Protein AF-A0A1J6JTP1-F1 (afdb_monomer_lite)

Se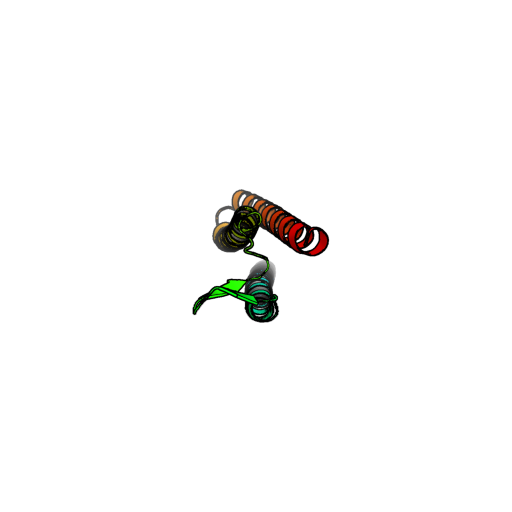condary structure (DSSP, 8-state):
-THHHHHHHHHHHHHHHHHHHHHHHHHHHHHHHHHHHHHGGGS-EEEETTEEEETT-STTTHHHHHHHHHHHHHHHHHHHHHHHHHTT-HHHHHHHHHHHHHHHHHHHHHHHHHHH--

Radius of gyration: 20.5 Å; chains: 1; bounding box: 58×24×56 Å

pLDDT: mean 71.92, std 8.78, range [51.97, 86.19]

Structure (mmCIF, N/CA/C/O backbone):
data_AF-A0A1J6JTP1-F1
#
_entry.id   AF-A0A1J6JTP1-F1
#
loop_
_atom_site.group_PDB
_atom_site.id
_atom_site.type_symbol
_atom_site.label_atom_id
_atom_site.label_alt_id
_atom_site.label_comp_id
_atom_site.label_asym_id
_atom_site.label_entity_id
_atom_site.label_seq_id
_atom_site.pdbx_PDB_ins_code
_atom_site.Cartn_x
_atom_site.Cartn_y
_atom_site.Cartn_z
_atom_site.occupancy
_atom_site.B_iso_or_equiv
_atom_site.auth_seq_id
_atom_site.auth_comp_id
_atom_site.auth_asym_id
_atom_site.auth_atom_id
_atom_site.pdbx_PDB_model_num
ATOM 1 N N . MET A 1 1 ? 33.590 -3.750 -34.822 1.00 54.75 1 MET A N 1
ATOM 2 C CA . MET A 1 1 ? 32.369 -4.586 -34.686 1.00 54.75 1 MET A CA 1
ATOM 3 C C . MET A 1 1 ? 31.907 -4.734 -33.225 1.00 54.75 1 MET A C 1
ATOM 5 O O . MET A 1 1 ? 30.748 -5.059 -33.009 1.00 54.75 1 MET A O 1
ATOM 9 N N . GLU A 1 2 ? 32.747 -4.407 -32.234 1.00 57.31 2 GLU A N 1
ATOM 10 C CA . GLU A 1 2 ? 32.483 -4.579 -30.789 1.00 57.31 2 GLU A CA 1
ATOM 11 C C . GLU A 1 2 ? 31.499 -3.571 -30.159 1.00 57.31 2 GLU A C 1
ATOM 13 O O . GLU A 1 2 ? 30.857 -3.862 -29.152 1.00 57.31 2 GLU A O 1
ATOM 18 N N . GLY A 1 3 ? 31.307 -2.394 -30.765 1.00 57.06 3 GLY A N 1
ATOM 19 C CA . GLY A 1 3 ? 30.398 -1.375 -30.217 1.00 57.06 3 GLY A CA 1
ATOM 20 C C . GLY A 1 3 ? 28.916 -1.782 -30.213 1.00 57.06 3 GLY A C 1
ATOM 21 O O . GLY A 1 3 ? 28.154 -1.344 -29.354 1.00 57.06 3 GLY A O 1
ATOM 22 N N . LYS A 1 4 ? 28.493 -2.659 -31.138 1.00 59.12 4 LYS A N 1
ATOM 23 C CA . LYS A 1 4 ? 27.094 -3.124 -31.221 1.00 59.12 4 LYS A CA 1
ATOM 24 C C . LYS A 1 4 ? 26.764 -4.179 -30.160 1.00 59.12 4 LYS A C 1
ATOM 26 O O . LYS A 1 4 ? 25.632 -4.228 -29.683 1.00 59.12 4 LYS A O 1
ATOM 31 N N . THR A 1 5 ? 27.738 -4.994 -29.765 1.00 67.12 5 THR A N 1
ATOM 32 C CA . THR A 1 5 ? 27.586 -6.022 -28.725 1.00 67.12 5 THR A CA 1
ATOM 33 C C . THR A 1 5 ? 27.492 -5.408 -27.330 1.00 67.12 5 THR A C 1
ATOM 35 O O . THR A 1 5 ? 26.625 -5.813 -26.558 1.00 67.12 5 THR A O 1
ATOM 38 N N . LEU A 1 6 ? 28.278 -4.365 -27.038 1.00 65.12 6 LEU A N 1
ATOM 39 C CA . LEU A 1 6 ? 28.209 -3.647 -25.758 1.00 65.12 6 LEU A CA 1
ATOM 40 C C . LEU A 1 6 ? 26.891 -2.883 -25.557 1.00 65.12 6 LEU A C 1
ATOM 42 O O . LEU A 1 6 ? 26.326 -2.900 -24.464 1.00 65.12 6 LEU A O 1
ATOM 46 N N . LEU A 1 7 ? 26.358 -2.252 -26.609 1.00 66.38 7 LEU A N 1
ATOM 47 C CA . LEU A 1 7 ? 25.050 -1.584 -26.557 1.00 66.38 7 LEU A CA 1
ATOM 48 C C 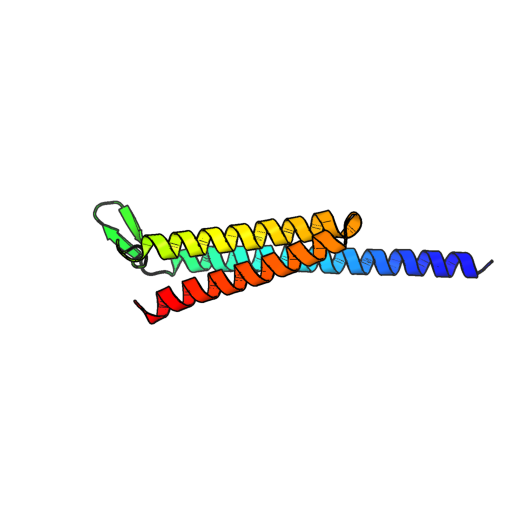. LEU A 1 7 ? 23.902 -2.576 -26.322 1.00 66.38 7 LEU A C 1
ATOM 50 O O . LEU A 1 7 ? 22.987 -2.291 -25.550 1.00 66.38 7 LEU A O 1
ATOM 54 N N . LYS A 1 8 ? 23.980 -3.764 -26.934 1.00 73.88 8 LYS A N 1
ATOM 55 C CA . LYS A 1 8 ? 23.001 -4.839 -26.734 1.00 73.88 8 LYS A CA 1
ATOM 56 C C . LYS A 1 8 ? 23.051 -5.399 -25.307 1.00 73.88 8 LYS A C 1
ATOM 58 O O . LYS A 1 8 ? 22.000 -5.589 -24.702 1.00 73.88 8 LYS A O 1
ATOM 63 N N . GLN A 1 9 ? 24.249 -5.591 -24.749 1.00 71.75 9 GLN A N 1
ATOM 64 C CA . GLN A 1 9 ? 24.425 -6.021 -23.356 1.00 71.75 9 GLN A CA 1
ATOM 65 C C . GLN A 1 9 ? 23.905 -4.987 -22.352 1.00 71.75 9 GLN A C 1
ATOM 67 O O . GLN A 1 9 ? 23.207 -5.352 -21.410 1.00 71.75 9 GLN A O 1
ATOM 72 N N . ARG A 1 10 ? 24.176 -3.692 -22.569 1.00 69.88 10 ARG A N 1
ATOM 73 C CA . ARG A 1 10 ? 23.642 -2.619 -21.714 1.00 69.88 10 ARG A CA 1
ATOM 74 C C . ARG A 1 10 ? 22.118 -2.552 -21.735 1.00 69.88 10 ARG A C 1
ATOM 76 O O . ARG A 1 10 ? 21.518 -2.376 -20.681 1.00 69.88 10 ARG A O 1
ATOM 83 N N . GLY A 1 11 ? 21.502 -2.716 -22.907 1.00 69.25 11 GLY A N 1
ATOM 84 C CA . GLY A 1 11 ? 20.045 -2.750 -23.035 1.00 69.25 11 GLY A CA 1
ATOM 85 C C . GLY A 1 11 ? 19.413 -3.917 -22.274 1.00 69.25 11 GLY A C 1
ATOM 86 O O . GLY A 1 11 ? 18.410 -3.729 -21.595 1.00 69.25 11 GLY A O 1
ATOM 87 N N . GLN A 1 12 ? 20.029 -5.103 -22.323 1.00 70.81 12 GLN A N 1
ATOM 88 C CA . GLN A 1 12 ? 19.549 -6.270 -21.575 1.00 70.81 12 GLN A CA 1
ATOM 89 C C . GLN A 1 12 ? 19.742 -6.131 -20.062 1.00 70.81 12 GLN A C 1
ATOM 91 O O . GLN A 1 12 ? 18.847 -6.503 -19.309 1.00 70.81 12 GLN A O 1
ATOM 96 N N . LEU A 1 13 ? 20.860 -5.551 -19.618 1.00 74.12 13 LEU A N 1
ATOM 97 C CA . LEU A 1 13 ? 21.112 -5.301 -18.199 1.00 74.12 13 LEU A CA 1
ATOM 98 C C . LEU A 1 13 ? 20.094 -4.315 -17.609 1.00 74.12 13 LEU A C 1
ATOM 100 O O . LEU A 1 13 ? 19.526 -4.587 -16.560 1.00 74.12 13 LEU A O 1
ATOM 104 N N . MET A 1 14 ? 19.815 -3.210 -18.312 1.00 67.38 14 MET A N 1
ATOM 105 C CA . MET A 1 14 ? 18.816 -2.225 -17.877 1.00 67.38 14 MET A CA 1
ATOM 106 C C . MET A 1 14 ? 17.410 -2.832 -17.774 1.00 67.38 14 MET A C 1
ATOM 108 O O . MET A 1 14 ? 16.660 -2.523 -16.849 1.00 67.38 14 MET A O 1
ATOM 112 N N . LEU A 1 15 ? 17.066 -3.714 -18.714 1.00 66.88 15 LEU A N 1
ATOM 113 C CA . LEU A 1 15 ? 15.768 -4.382 -18.765 1.00 66.88 15 LEU A CA 1
ATOM 114 C C . LEU A 1 15 ? 15.621 -5.407 -17.627 1.00 66.88 15 LEU A C 1
ATOM 116 O O . LEU A 1 15 ? 14.570 -5.481 -16.996 1.00 66.88 15 LEU A O 1
ATOM 120 N N . LEU A 1 16 ? 16.687 -6.147 -17.306 1.00 67.38 16 LEU A N 1
ATOM 121 C CA . LEU A 1 16 ? 16.709 -7.050 -16.152 1.00 67.38 16 LEU A CA 1
ATOM 122 C C . LEU A 1 16 ? 16.532 -6.287 -14.837 1.00 67.38 16 LEU A C 1
ATOM 124 O O . LEU A 1 16 ? 15.687 -6.668 -14.033 1.00 67.38 16 LEU A O 1
ATOM 128 N N . THR A 1 17 ? 17.240 -5.168 -14.658 1.00 70.94 17 THR A N 1
ATOM 129 C CA . THR A 1 17 ? 17.106 -4.353 -13.442 1.00 70.94 17 THR A CA 1
ATOM 130 C C . THR A 1 17 ? 15.713 -3.745 -13.288 1.00 70.94 17 THR A C 1
ATOM 132 O O . THR A 1 17 ? 15.203 -3.682 -12.175 1.00 70.94 17 THR A O 1
ATOM 135 N N . SER A 1 18 ? 15.053 -3.343 -14.383 1.00 64.88 18 SER A N 1
ATOM 136 C CA . SER A 1 18 ? 13.683 -2.821 -14.298 1.00 64.88 18 SER A CA 1
ATOM 137 C C . SER A 1 18 ? 12.669 -3.912 -13.957 1.00 64.88 18 SER A C 1
ATOM 139 O O . SER A 1 18 ? 11.766 -3.676 -13.163 1.00 64.88 18 SER A O 1
ATOM 141 N N . ILE A 1 19 ? 12.834 -5.120 -14.515 1.00 67.56 19 ILE A N 1
ATOM 142 C CA . ILE A 1 19 ? 11.979 -6.266 -14.173 1.00 67.56 19 ILE A CA 1
ATOM 143 C C . ILE A 1 19 ? 12.146 -6.623 -12.694 1.00 67.56 19 ILE A C 1
ATOM 145 O O . ILE A 1 19 ? 11.159 -6.897 -12.016 1.00 67.56 19 ILE A O 1
ATOM 149 N N . GLU A 1 20 ? 13.378 -6.608 -12.189 1.00 73.69 20 GLU A N 1
ATOM 150 C CA . GLU A 1 20 ? 13.674 -6.921 -10.794 1.00 73.69 20 GLU A CA 1
ATOM 151 C C . GLU A 1 20 ? 13.064 -5.887 -9.832 1.00 73.69 20 GLU A C 1
ATOM 153 O O . GLU A 1 20 ? 12.444 -6.267 -8.838 1.00 73.69 20 GLU A O 1
ATOM 158 N N . GLU A 1 21 ? 13.127 -4.590 -10.157 1.00 69.12 21 GLU A N 1
ATOM 159 C CA . GLU A 1 21 ? 12.457 -3.539 -9.376 1.00 69.12 21 GLU A CA 1
ATOM 160 C C . GLU A 1 21 ? 10.924 -3.653 -9.393 1.00 69.12 21 GLU A C 1
ATOM 162 O O . GLU A 1 21 ? 10.273 -3.449 -8.359 1.00 69.12 21 GLU A O 1
ATOM 167 N N . ASP A 1 22 ? 10.331 -3.993 -10.539 1.00 65.75 22 ASP A N 1
ATOM 168 C CA . ASP A 1 22 ? 8.881 -4.152 -10.680 1.00 65.75 22 ASP A CA 1
ATOM 169 C C . ASP A 1 22 ? 8.380 -5.391 -9.915 1.00 65.75 22 ASP A C 1
ATOM 171 O O . ASP A 1 22 ? 7.386 -5.317 -9.185 1.00 65.75 22 ASP A O 1
ATOM 175 N N . GLN A 1 23 ? 9.113 -6.508 -9.999 1.00 69.44 23 GLN A N 1
ATOM 176 C CA . GLN A 1 23 ? 8.858 -7.730 -9.227 1.00 69.44 23 GLN A CA 1
ATOM 177 C C . GLN A 1 23 ? 8.999 -7.480 -7.724 1.00 69.44 23 GLN A C 1
ATOM 179 O O . GLN A 1 23 ? 8.137 -7.880 -6.942 1.00 69.44 23 GLN A O 1
ATOM 184 N N . LEU A 1 24 ? 10.039 -6.752 -7.312 1.00 74.12 24 LEU A N 1
ATOM 185 C CA . LEU A 1 24 ? 10.251 -6.372 -5.919 1.00 74.12 24 LEU A CA 1
ATOM 186 C C . LEU A 1 24 ? 9.119 -5.475 -5.400 1.00 74.12 24 LEU A C 1
ATOM 188 O O . LEU A 1 24 ? 8.685 -5.614 -4.256 1.00 74.12 24 LEU A O 1
ATOM 192 N N . THR A 1 25 ? 8.615 -4.564 -6.230 1.00 70.38 25 THR A N 1
ATOM 193 C CA . THR A 1 25 ? 7.497 -3.681 -5.876 1.00 70.38 25 THR A CA 1
ATOM 194 C C . THR A 1 25 ? 6.196 -4.467 -5.724 1.00 70.38 25 THR A C 1
ATOM 196 O O . THR A 1 25 ? 5.495 -4.299 -4.726 1.00 70.38 25 THR A O 1
ATOM 199 N N . ALA A 1 26 ? 5.898 -5.377 -6.655 1.00 65.19 26 ALA A N 1
ATOM 200 C CA . ALA A 1 26 ? 4.747 -6.271 -6.556 1.00 65.19 26 ALA A CA 1
ATOM 201 C C . ALA A 1 26 ? 4.840 -7.178 -5.316 1.00 65.19 26 ALA A C 1
ATOM 203 O O . ALA A 1 26 ? 3.875 -7.294 -4.562 1.00 65.19 26 ALA A O 1
ATOM 204 N N . ALA A 1 27 ? 6.017 -7.742 -5.039 1.00 70.56 27 ALA A N 1
ATOM 205 C CA . ALA A 1 27 ? 6.260 -8.554 -3.852 1.00 70.56 27 ALA A CA 1
ATOM 206 C C . ALA A 1 27 ? 6.061 -7.756 -2.554 1.00 70.56 27 ALA A C 1
ATOM 208 O O . ALA A 1 27 ? 5.430 -8.249 -1.619 1.00 70.56 27 ALA A O 1
ATOM 209 N N . LYS A 1 28 ? 6.522 -6.498 -2.498 1.00 70.75 28 LYS A N 1
ATOM 210 C CA . LYS A 1 28 ? 6.268 -5.596 -1.362 1.00 70.75 28 LYS A CA 1
ATOM 211 C C . LYS A 1 28 ? 4.773 -5.349 -1.163 1.00 70.75 28 LYS A C 1
ATOM 213 O O . LYS A 1 28 ? 4.292 -5.467 -0.042 1.00 70.75 28 LYS A O 1
ATOM 218 N N . ILE A 1 29 ? 4.033 -5.067 -2.236 1.00 71.25 29 ILE A N 1
ATOM 219 C CA . ILE A 1 29 ? 2.575 -4.869 -2.192 1.00 71.25 29 ILE A CA 1
ATOM 220 C C . ILE A 1 29 ? 1.866 -6.109 -1.641 1.00 71.25 29 ILE A C 1
ATOM 222 O O . ILE A 1 29 ? 1.042 -5.989 -0.735 1.00 71.25 29 ILE A O 1
ATOM 226 N N . VAL A 1 30 ? 2.206 -7.293 -2.155 1.00 71.81 30 VAL A N 1
ATOM 227 C CA . VAL A 1 30 ? 1.627 -8.574 -1.721 1.00 71.81 30 VAL A CA 1
ATOM 228 C C . VAL A 1 30 ? 1.971 -8.868 -0.261 1.00 71.81 30 VAL A C 1
ATOM 230 O O . VAL A 1 30 ? 1.113 -9.282 0.510 1.00 71.81 30 VAL A O 1
ATOM 233 N N . THR A 1 31 ? 3.205 -8.595 0.156 1.00 72.56 31 THR A N 1
ATOM 234 C CA . THR A 1 31 ? 3.640 -8.828 1.540 1.00 72.56 31 THR A CA 1
ATOM 235 C C . THR A 1 31 ? 2.912 -7.897 2.509 1.00 72.56 31 THR A C 1
ATOM 237 O O . THR A 1 31 ? 2.432 -8.344 3.546 1.00 72.56 31 THR A O 1
ATOM 240 N N . VAL A 1 32 ? 2.768 -6.614 2.161 1.00 70.75 32 VAL A N 1
ATOM 241 C CA . VAL A 1 32 ? 2.043 -5.630 2.979 1.00 70.75 32 VAL A CA 1
ATOM 242 C C . VAL A 1 32 ? 0.551 -5.963 3.046 1.00 70.75 32 VAL A C 1
ATOM 244 O O . VAL A 1 32 ? -0.022 -5.938 4.131 1.00 70.75 32 VAL A O 1
ATOM 247 N N . THR A 1 33 ? -0.080 -6.320 1.922 1.00 69.31 33 THR A N 1
ATOM 248 C CA . THR A 1 33 ? -1.499 -6.730 1.908 1.00 69.31 33 THR A CA 1
ATOM 249 C C . THR A 1 33 ? -1.729 -8.014 2.691 1.00 69.31 33 THR A C 1
ATOM 251 O O . THR A 1 33 ? -2.663 -8.071 3.485 1.00 69.31 33 THR A O 1
ATOM 254 N N . SER A 1 34 ? -0.870 -9.020 2.525 1.00 68.19 34 SER A N 1
ATOM 255 C CA . SER A 1 34 ? -0.945 -10.269 3.284 1.00 68.19 34 SER A CA 1
ATOM 256 C C . SER A 1 34 ? -0.739 -10.025 4.777 1.00 68.19 34 SER A C 1
ATOM 258 O O . SER A 1 34 ? -1.511 -10.530 5.585 1.00 68.19 34 SER A O 1
ATOM 260 N N . GLY A 1 35 ? 0.256 -9.215 5.152 1.00 73.44 35 GLY A N 1
ATOM 261 C CA . GLY A 1 35 ? 0.508 -8.838 6.542 1.00 73.44 35 GLY A CA 1
ATOM 262 C C . GLY A 1 35 ? -0.690 -8.119 7.160 1.00 73.44 35 GLY A C 1
ATOM 263 O O . GLY A 1 35 ? -1.126 -8.448 8.264 1.00 73.44 35 GLY A O 1
ATOM 264 N N . LEU A 1 36 ? -1.295 -7.194 6.415 1.00 64.88 36 LEU A N 1
ATOM 265 C CA . LEU A 1 36 ? -2.488 -6.488 6.861 1.00 64.88 36 LEU A CA 1
ATOM 266 C C . LEU A 1 36 ? -3.700 -7.424 6.992 1.00 64.88 36 LEU A C 1
ATOM 268 O O . LEU A 1 36 ? -4.432 -7.343 7.975 1.00 64.88 36 LEU A O 1
ATOM 272 N N . ALA A 1 37 ? -3.880 -8.356 6.054 1.00 68.31 37 ALA A N 1
ATOM 273 C CA . ALA A 1 37 ? -4.922 -9.376 6.122 1.00 68.31 37 ALA A CA 1
ATOM 274 C C . ALA A 1 37 ? -4.743 -10.310 7.330 1.00 68.31 37 ALA A C 1
ATOM 276 O O . ALA A 1 37 ? -5.731 -10.700 7.944 1.00 68.31 37 ALA A O 1
ATOM 277 N N . THR A 1 38 ? -3.503 -10.622 7.720 1.00 68.44 38 THR A N 1
ATOM 278 C CA . THR A 1 38 ? -3.215 -11.395 8.941 1.00 68.44 38 THR A CA 1
ATOM 279 C C . THR A 1 38 ? -3.369 -10.590 10.230 1.00 68.44 38 THR A C 1
ATOM 281 O O . THR A 1 38 ? -3.630 -11.169 11.281 1.00 68.44 38 THR A O 1
ATOM 284 N N . LEU A 1 39 ? -3.249 -9.261 10.161 1.00 61.25 39 LEU A N 1
ATOM 285 C CA . LEU A 1 39 ? -3.487 -8.353 11.286 1.00 61.25 39 LEU A CA 1
ATOM 286 C C . LEU A 1 39 ? -4.979 -8.096 11.523 1.00 61.25 39 LEU A C 1
ATOM 288 O O . LEU A 1 39 ? -5.360 -7.832 12.661 1.00 61.25 39 LEU A O 1
ATOM 292 N N . LEU A 1 40 ? -5.825 -8.214 10.489 1.00 64.00 40 LEU A N 1
ATOM 293 C CA . LEU A 1 40 ? -7.277 -8.049 10.619 1.00 64.00 40 LEU A CA 1
ATOM 294 C C . LEU A 1 40 ? -7.864 -8.917 11.754 1.00 64.00 40 LEU A C 1
ATOM 296 O O . LEU A 1 40 ? -8.527 -8.334 12.606 1.00 64.00 40 LEU A O 1
ATOM 300 N N . PRO A 1 41 ? -7.589 -10.241 11.823 1.00 62.59 41 PRO A N 1
ATOM 301 C CA . PRO A 1 41 ? -7.984 -11.148 12.913 1.00 62.59 41 PRO A CA 1
ATOM 302 C C . PRO A 1 41 ? -7.484 -10.794 14.314 1.00 62.59 41 PRO A C 1
ATOM 304 O O . PRO A 1 41 ? -8.010 -11.320 15.291 1.00 62.59 41 PRO A O 1
ATOM 307 N N . LEU A 1 42 ? -6.438 -9.975 14.434 1.00 60.47 42 LEU A N 1
ATOM 308 C CA . LEU A 1 42 ? -5.878 -9.584 15.729 1.00 60.47 42 LEU A CA 1
ATOM 309 C C . LEU A 1 42 ? -6.576 -8.360 16.323 1.00 60.47 42 LEU A C 1
ATOM 311 O O . LEU A 1 42 ? -6.400 -8.057 17.502 1.00 60.47 42 LEU A O 1
ATOM 315 N N . LEU A 1 43 ? -7.342 -7.637 15.507 1.00 62.25 43 LEU A N 1
ATOM 316 C CA . LEU A 1 43 ? -8.083 -6.480 15.966 1.00 62.25 43 LEU A CA 1
ATOM 317 C C . LEU A 1 43 ? -9.193 -6.955 16.924 1.00 62.25 43 LEU A C 1
ATOM 319 O O . LEU A 1 43 ? -9.904 -7.908 16.614 1.00 62.25 43 LEU A O 1
ATOM 323 N N . PRO A 1 44 ? -9.365 -6.311 18.088 1.00 60.75 44 PRO A N 1
ATOM 324 C CA . PRO A 1 44 ? -10.372 -6.684 19.064 1.00 60.75 44 PRO A CA 1
ATOM 325 C C . PRO A 1 44 ? -11.760 -6.671 18.413 1.00 60.75 44 PRO A C 1
ATOM 327 O O . PRO A 1 44 ? -12.119 -5.728 17.706 1.00 60.75 44 PRO A O 1
ATOM 330 N N . TYR A 1 45 ? -12.543 -7.723 18.652 1.00 64.88 45 TYR A N 1
ATOM 331 C CA . TYR A 1 45 ? -13.899 -7.891 18.128 1.00 64.88 45 TYR A CA 1
ATOM 332 C C . TYR A 1 45 ? -14.925 -7.827 19.255 1.00 64.88 45 TYR A C 1
ATOM 334 O O . TYR A 1 45 ? -14.754 -8.441 20.306 1.00 64.88 45 TYR A O 1
ATOM 342 N N . LYS A 1 46 ? -16.014 -7.100 19.018 1.00 62.00 46 LYS A N 1
ATOM 343 C CA . LYS A 1 46 ? -17.211 -7.089 19.846 1.00 62.00 46 LYS A CA 1
ATOM 344 C C . LYS A 1 46 ? -18.279 -7.932 19.165 1.00 62.00 46 LYS A C 1
ATOM 346 O O . LYS A 1 46 ? -18.599 -7.730 17.994 1.00 62.00 46 LYS A O 1
ATOM 351 N N . TYR A 1 47 ? -18.863 -8.856 19.911 1.00 62.59 47 TYR A N 1
ATOM 352 C CA . TYR A 1 47 ? -20.079 -9.530 19.474 1.00 62.59 47 TYR A CA 1
ATOM 353 C C . TYR A 1 47 ? -21.278 -8.624 19.763 1.00 62.59 47 TYR A C 1
ATOM 355 O O . TYR A 1 47 ? -21.478 -8.196 20.901 1.00 62.59 47 TYR A O 1
ATOM 363 N N . ILE A 1 48 ? -22.057 -8.307 18.728 1.00 67.38 48 ILE A N 1
ATOM 364 C CA . ILE A 1 48 ? -23.360 -7.643 18.850 1.00 67.38 48 ILE A CA 1
ATOM 365 C C . ILE A 1 48 ? -24.395 -8.637 18.312 1.00 67.38 48 ILE A C 1
ATOM 367 O O . ILE A 1 48 ? -24.587 -8.750 17.101 1.00 67.38 48 ILE A O 1
ATOM 371 N N . GLY A 1 49 ? -25.011 -9.413 19.209 1.00 75.75 49 GLY A N 1
ATOM 372 C CA . GLY A 1 49 ? -25.832 -10.568 18.822 1.00 75.75 49 GLY A CA 1
ATOM 373 C C . GLY A 1 49 ? -24.981 -11.677 18.188 1.00 75.75 49 GLY A C 1
ATOM 374 O O . GLY A 1 49 ? -23.934 -12.027 18.729 1.00 75.75 49 GLY A O 1
ATOM 375 N N . GLU A 1 50 ? -25.400 -12.202 17.031 1.00 73.44 50 GLU A N 1
ATOM 376 C CA . GLU A 1 50 ? -24.649 -13.215 16.260 1.00 73.44 50 GLU A CA 1
ATOM 377 C C . GLU A 1 50 ? -23.559 -12.623 15.345 1.00 73.44 50 GLU A C 1
ATOM 379 O O . GLU A 1 50 ? -22.732 -13.356 14.800 1.00 73.44 50 GLU A O 1
ATOM 384 N N . ASN A 1 51 ? -23.509 -11.297 15.187 1.00 64.06 51 ASN A N 1
ATOM 385 C CA . ASN A 1 51 ? -22.561 -10.646 14.286 1.00 64.06 51 ASN A CA 1
ATOM 386 C C . ASN A 1 51 ? -21.245 -10.291 14.991 1.00 64.06 51 ASN A C 1
ATOM 388 O O . ASN A 1 51 ? -21.229 -9.641 16.042 1.00 64.06 51 ASN A O 1
ATOM 392 N N . ARG A 1 52 ? -20.122 -10.663 14.357 1.00 61.78 52 ARG A N 1
ATOM 393 C CA . ARG A 1 52 ? -18.778 -10.201 14.733 1.00 61.78 52 ARG A CA 1
ATOM 394 C C . ARG A 1 52 ? -18.553 -8.806 14.175 1.00 61.78 52 ARG A C 1
ATOM 396 O O . ARG A 1 52 ? -18.476 -8.626 12.962 1.00 61.78 52 ARG A O 1
ATOM 403 N N . VAL A 1 53 ? -18.407 -7.834 15.061 1.00 60.62 53 VAL A N 1
ATOM 404 C CA . VAL A 1 53 ? -18.114 -6.449 14.700 1.00 60.62 53 VAL A CA 1
ATOM 405 C C . VAL A 1 53 ? -16.745 -6.114 15.277 1.00 60.62 53 VAL A C 1
ATOM 407 O O . VAL A 1 53 ? -16.480 -6.401 16.437 1.00 60.62 53 VAL A O 1
ATOM 410 N N . LEU A 1 54 ? -15.828 -5.555 14.494 1.00 60.12 54 LEU A N 1
ATOM 411 C CA . LEU A 1 54 ? -14.566 -5.045 15.048 1.00 60.12 54 LEU A CA 1
ATOM 412 C C . LEU A 1 54 ? -14.891 -3.997 16.126 1.00 60.12 54 LEU A C 1
ATOM 414 O O . LEU A 1 54 ? -15.746 -3.149 15.900 1.00 60.12 54 LEU A O 1
ATOM 418 N N . VAL A 1 55 ? -14.236 -4.031 17.290 1.00 59.41 55 VAL A N 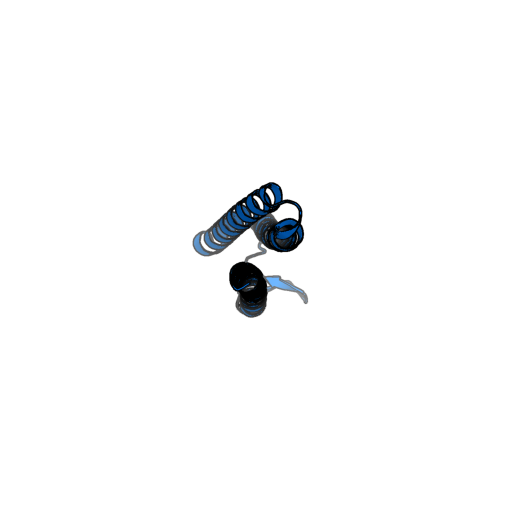1
ATOM 419 C CA . VAL A 1 55 ? -14.423 -3.047 18.383 1.00 59.41 55 VAL A CA 1
ATOM 420 C C . VAL A 1 55 ? -14.162 -1.624 17.877 1.00 59.41 55 VAL A C 1
ATOM 422 O O . VAL A 1 55 ? -14.846 -0.690 18.284 1.00 59.41 55 VAL A O 1
ATOM 425 N N . PHE A 1 56 ? -13.251 -1.480 16.909 1.00 55.44 56 PHE A N 1
ATOM 426 C CA . PHE A 1 56 ? -12.976 -0.233 16.189 1.00 55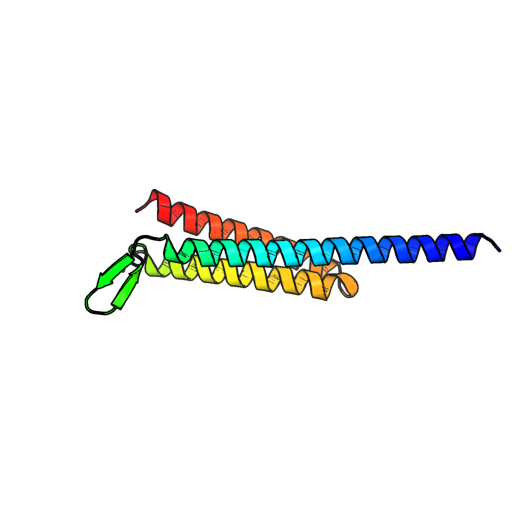.44 56 PHE A CA 1
ATOM 427 C C . PHE A 1 56 ? -14.136 0.263 15.309 1.00 55.44 56 PHE A C 1
ATOM 429 O O . PHE A 1 56 ? -14.130 1.406 14.881 1.00 55.44 56 PHE A O 1
ATOM 436 N N . ILE A 1 57 ? -15.149 -0.562 15.042 1.00 53.69 57 ILE A N 1
ATOM 437 C CA . ILE A 1 57 ? -16.383 -0.221 14.316 1.00 53.69 57 ILE A CA 1
ATOM 438 C C . ILE A 1 57 ? -17.474 0.096 15.358 1.00 53.69 57 ILE A C 1
ATOM 440 O O . ILE A 1 57 ? -18.620 -0.341 15.275 1.00 53.69 57 ILE A O 1
ATOM 444 N N . SER A 1 58 ? -17.125 0.864 16.392 1.00 54.50 58 SER A N 1
ATOM 445 C CA . SER A 1 58 ? -18.143 1.593 17.150 1.00 54.50 58 SER A CA 1
ATOM 446 C C . SER A 1 58 ? -18.800 2.607 16.201 1.00 54.50 58 SER A C 1
ATOM 448 O O . SER A 1 58 ? -18.157 3.072 15.257 1.00 54.50 58 SER A O 1
ATOM 450 N N . LYS A 1 59 ? -20.079 2.945 16.403 1.00 55.56 59 LYS A N 1
ATOM 451 C CA . LYS A 1 59 ? -20.887 3.751 15.458 1.00 55.56 59 LYS A CA 1
ATOM 452 C C . LYS A 1 59 ? -20.233 5.097 15.073 1.00 55.56 59 LYS A C 1
ATOM 454 O O . LYS A 1 59 ? -20.490 5.610 13.991 1.00 55.56 59 LYS A O 1
ATOM 459 N N . GLU A 1 60 ? -19.356 5.627 15.928 1.00 58.97 60 GLU A N 1
ATOM 460 C CA . GLU A 1 60 ? -18.547 6.836 15.691 1.00 58.97 60 GLU A CA 1
ATOM 461 C C . GLU A 1 60 ? -17.316 6.632 14.788 1.00 58.97 60 GLU A C 1
ATOM 463 O O . GLU A 1 60 ? -16.925 7.545 14.068 1.00 58.97 60 GLU A O 1
ATOM 468 N N . MET A 1 61 ? -16.711 5.443 14.775 1.00 60.53 61 MET A N 1
ATOM 469 C CA . MET A 1 61 ? -15.419 5.170 14.120 1.00 60.53 61 MET A CA 1
ATOM 470 C C . MET A 1 61 ? -15.554 4.468 12.755 1.00 60.53 61 MET A C 1
ATOM 472 O O . MET A 1 61 ? -14.581 4.362 12.005 1.00 60.53 61 MET A O 1
ATOM 476 N N . GLN A 1 62 ? -16.769 4.043 12.381 1.00 65.81 62 GLN A N 1
ATOM 477 C CA . GLN A 1 62 ? -17.073 3.414 11.085 1.00 65.81 62 GLN A CA 1
ATOM 478 C C . GLN A 1 62 ? -16.607 4.237 9.880 1.00 65.81 62 GLN A C 1
ATOM 480 O O . GLN A 1 62 ? -16.066 3.686 8.923 1.00 65.81 62 GLN A O 1
ATOM 485 N N . SER A 1 63 ? -16.796 5.557 9.934 1.00 68.00 63 SER A N 1
ATOM 486 C CA . SER A 1 63 ? -16.420 6.462 8.842 1.00 68.00 63 SER A CA 1
ATOM 487 C C . SER A 1 63 ? -14.904 6.466 8.599 1.00 68.00 63 SER A C 1
ATOM 489 O O . SER A 1 63 ? -14.444 6.376 7.461 1.00 68.00 63 SER A O 1
ATOM 491 N N . ILE A 1 64 ? -14.115 6.475 9.678 1.00 70.69 64 ILE A N 1
ATOM 492 C CA . ILE A 1 64 ? -12.648 6.512 9.620 1.00 70.69 64 ILE A CA 1
ATOM 493 C C . ILE A 1 64 ? -12.096 5.164 9.156 1.00 70.69 64 ILE A C 1
ATOM 495 O O . ILE A 1 64 ? -11.173 5.124 8.345 1.00 70.69 64 ILE A O 1
ATOM 499 N N . PHE A 1 65 ? -12.707 4.060 9.591 1.00 72.88 65 PHE A N 1
ATOM 500 C CA . PHE A 1 65 ? -12.362 2.728 9.101 1.00 72.88 65 PHE A CA 1
ATOM 501 C C . PHE A 1 65 ? -12.634 2.580 7.595 1.00 72.88 65 PHE A C 1
ATOM 503 O O . PHE A 1 65 ? -11.797 2.056 6.860 1.00 72.88 65 PHE A O 1
ATOM 510 N N . HIS A 1 66 ? -13.760 3.100 7.098 1.00 75.00 66 HIS A N 1
ATOM 511 C CA . HIS A 1 66 ? -14.023 3.126 5.659 1.00 75.00 66 HIS A CA 1
ATOM 512 C C . HIS A 1 66 ? -13.012 3.994 4.902 1.00 75.00 66 HIS A C 1
ATOM 514 O O . HIS A 1 66 ? -12.500 3.554 3.873 1.00 75.00 66 HIS A O 1
ATOM 520 N N . ALA A 1 67 ? -12.669 5.176 5.421 1.00 76.31 67 ALA A N 1
ATOM 521 C CA . ALA A 1 67 ? -11.644 6.033 4.827 1.00 76.31 67 ALA A CA 1
ATOM 522 C C . ALA A 1 67 ? -10.276 5.331 4.766 1.00 76.31 67 ALA A C 1
ATOM 524 O O . ALA A 1 67 ? -9.621 5.348 3.726 1.00 76.31 67 ALA A O 1
ATOM 525 N N . PHE A 1 68 ? -9.884 4.635 5.836 1.00 81.69 68 PHE A N 1
ATOM 526 C CA . PHE A 1 68 ? -8.673 3.815 5.890 1.00 81.69 68 PHE A CA 1
ATOM 527 C C . PHE A 1 68 ? -8.636 2.755 4.781 1.00 81.69 68 PHE A C 1
ATOM 529 O O . PHE A 1 68 ? -7.661 2.677 4.029 1.00 81.69 68 PHE A O 1
ATOM 536 N N . VAL A 1 69 ? -9.708 1.969 4.641 1.00 79.75 69 VAL A N 1
ATOM 537 C CA . VAL A 1 69 ? -9.798 0.919 3.614 1.00 79.75 69 VAL A CA 1
ATOM 538 C C . VAL A 1 69 ? -9.759 1.522 2.207 1.00 79.75 69 VAL A C 1
ATOM 540 O O . VAL A 1 69 ? -9.053 1.009 1.339 1.00 79.75 69 VAL A O 1
ATOM 543 N N . VAL A 1 70 ? -10.464 2.632 1.974 1.00 80.88 70 VAL A N 1
ATOM 544 C CA . VAL A 1 70 ? -10.470 3.328 0.676 1.00 80.88 70 VAL A CA 1
ATOM 545 C C . VAL A 1 70 ? -9.080 3.860 0.326 1.00 80.88 70 VAL A C 1
ATOM 547 O O . VAL A 1 70 ? -8.626 3.669 -0.804 1.00 80.88 70 VAL A O 1
ATOM 550 N N . PHE A 1 71 ? -8.366 4.467 1.278 1.00 83.00 71 PHE A N 1
ATOM 551 C CA . PHE A 1 71 ? -7.000 4.941 1.054 1.00 83.00 71 PHE A CA 1
ATOM 552 C C . PHE A 1 71 ? -6.030 3.798 0.761 1.00 83.00 71 PHE A C 1
ATOM 554 O O . PHE A 1 71 ? -5.216 3.912 -0.152 1.00 83.00 71 PHE A O 1
ATOM 561 N N . LEU A 1 72 ? -6.156 2.660 1.442 1.00 82.38 72 LEU A N 1
ATOM 562 C CA . LEU A 1 72 ? -5.373 1.471 1.102 1.00 82.38 72 LEU A CA 1
ATOM 563 C C . LEU A 1 72 ? -5.650 0.986 -0.320 1.00 82.38 72 LEU A C 1
ATOM 565 O O . LEU A 1 72 ? -4.714 0.796 -1.095 1.00 82.38 72 LEU A O 1
ATOM 569 N N . MET A 1 73 ? -6.921 0.836 -0.695 1.00 84.19 73 MET A N 1
ATOM 570 C CA . MET A 1 73 ? -7.301 0.386 -2.037 1.00 84.19 73 MET A CA 1
ATOM 571 C C . MET A 1 73 ? -6.780 1.335 -3.124 1.00 84.19 73 MET A C 1
ATOM 573 O O . MET A 1 73 ? -6.224 0.881 -4.124 1.00 84.19 73 MET A O 1
ATOM 577 N N . LEU A 1 74 ? -6.885 2.651 -2.911 1.00 80.88 74 LEU A N 1
ATOM 578 C CA . LEU A 1 74 ? -6.344 3.666 -3.820 1.00 80.88 74 LEU A CA 1
ATOM 579 C C . LEU A 1 74 ? -4.813 3.633 -3.886 1.00 80.88 74 LEU A C 1
ATOM 581 O O . LEU A 1 74 ? -4.244 3.770 -4.973 1.00 80.88 74 LEU A O 1
ATOM 585 N N . SER A 1 75 ? -4.135 3.406 -2.759 1.00 84.38 75 SER A N 1
ATOM 586 C CA . SER A 1 75 ? -2.680 3.244 -2.719 1.00 84.38 75 SER A CA 1
ATOM 587 C C . SER A 1 75 ? -2.228 2.058 -3.571 1.00 84.38 75 SER A C 1
ATOM 589 O O . SER A 1 75 ? -1.304 2.193 -4.378 1.00 84.38 75 SER A O 1
ATOM 591 N N . PHE A 1 76 ? -2.924 0.923 -3.478 1.00 81.69 76 PHE A N 1
ATOM 592 C CA . PHE A 1 76 ? -2.618 -0.249 -4.294 1.00 81.69 76 PHE A CA 1
ATOM 593 C C . PHE A 1 76 ? -2.943 -0.027 -5.767 1.00 81.69 76 PHE A C 1
ATOM 595 O O . PHE A 1 76 ? -2.085 -0.263 -6.615 1.00 81.69 76 PHE A O 1
ATOM 602 N N . ALA A 1 77 ? -4.134 0.483 -6.085 1.00 82.81 77 ALA A N 1
ATOM 603 C CA . ALA A 1 77 ? -4.547 0.738 -7.462 1.00 82.81 77 ALA A CA 1
ATOM 604 C C . ALA A 1 77 ? -3.577 1.683 -8.190 1.00 82.81 77 ALA A C 1
ATOM 606 O O . ALA A 1 77 ? -3.193 1.432 -9.335 1.00 82.81 77 ALA A O 1
ATOM 607 N N . THR A 1 78 ? -3.125 2.744 -7.517 1.00 80.94 78 THR A N 1
ATOM 608 C CA . THR A 1 78 ? -2.139 3.682 -8.074 1.00 80.94 78 THR A CA 1
ATOM 609 C C . THR A 1 78 ? -0.740 3.069 -8.163 1.00 80.94 78 THR A C 1
ATOM 611 O O . THR A 1 78 ? -0.048 3.311 -9.149 1.00 80.94 78 THR A O 1
ATOM 614 N N . SER A 1 79 ? -0.338 2.202 -7.231 1.00 82.25 79 SER A N 1
ATOM 615 C CA . SER A 1 79 ? 0.931 1.465 -7.329 1.00 82.25 79 SER A CA 1
ATOM 616 C C . SER A 1 79 ? 0.956 0.508 -8.528 1.00 82.25 79 SER A C 1
ATOM 618 O O . SER A 1 79 ? 1.872 0.559 -9.348 1.00 82.25 79 SER A O 1
ATOM 620 N N . PHE A 1 80 ? -0.105 -0.286 -8.714 1.00 80.06 80 PHE A N 1
ATOM 621 C CA . PHE A 1 80 ? -0.267 -1.145 -9.892 1.00 80.06 80 PHE A CA 1
ATOM 622 C C . PHE A 1 80 ? -0.304 -0.333 -11.186 1.00 80.06 80 PHE A C 1
ATOM 624 O O . PHE A 1 80 ? 0.369 -0.677 -12.156 1.00 80.06 80 PHE A O 1
ATOM 631 N N . SER A 1 81 ? -1.031 0.786 -11.192 1.00 79.75 81 SER A N 1
ATOM 632 C CA . SER A 1 81 ? -1.069 1.687 -12.346 1.00 79.75 81 SER A CA 1
ATOM 633 C C . SER A 1 81 ? 0.322 2.233 -12.675 1.00 79.75 81 SER A C 1
ATOM 635 O O . SER A 1 81 ? 0.687 2.294 -13.845 1.00 79.75 81 SER A O 1
ATOM 637 N N . SER A 1 82 ? 1.135 2.571 -11.665 1.00 81.38 82 SER A N 1
ATOM 638 C CA . SER A 1 82 ? 2.515 3.026 -11.862 1.00 81.38 82 SER A CA 1
ATOM 639 C C . SER A 1 82 ? 3.373 1.984 -12.579 1.00 81.38 82 SER A C 1
ATOM 641 O O . SER A 1 82 ? 4.089 2.341 -13.513 1.00 81.38 82 SER A O 1
ATOM 643 N N . LEU A 1 83 ? 3.250 0.707 -12.200 1.00 77.31 83 LEU A N 1
ATOM 644 C CA . LEU A 1 83 ? 3.970 -0.401 -12.836 1.00 77.31 83 LEU A CA 1
ATOM 645 C C . LEU A 1 83 ? 3.579 -0.548 -14.314 1.00 77.31 83 LEU A C 1
ATOM 647 O O . LEU A 1 83 ? 4.441 -0.536 -15.189 1.00 77.31 83 LEU A O 1
ATOM 651 N N . TYR A 1 84 ? 2.278 -0.577 -14.618 1.00 78.12 84 TYR A N 1
ATOM 652 C CA . TYR A 1 84 ? 1.792 -0.685 -16.001 1.00 78.12 84 TYR A CA 1
ATOM 653 C C . TYR A 1 84 ? 2.151 0.535 -16.865 1.00 78.12 84 TYR A C 1
ATOM 655 O O . TYR A 1 84 ? 2.438 0.404 -18.057 1.00 78.12 84 TYR A O 1
ATOM 663 N N . LEU A 1 85 ? 2.145 1.734 -16.278 1.00 79.31 85 LEU A N 1
ATOM 664 C CA . LEU A 1 85 ? 2.469 2.979 -16.975 1.00 79.31 85 LEU A CA 1
ATOM 665 C C . LEU A 1 85 ? 3.981 3.207 -17.110 1.00 79.31 85 LEU A C 1
ATOM 667 O O . LEU A 1 85 ? 4.376 4.024 -17.940 1.00 79.31 85 LEU A O 1
ATOM 671 N N . SER A 1 86 ? 4.823 2.497 -16.351 1.00 74.94 86 SER A N 1
ATOM 672 C CA . SER A 1 86 ? 6.277 2.717 -16.283 1.00 74.94 86 SER A CA 1
ATOM 673 C C . SER A 1 86 ? 6.951 2.650 -17.657 1.00 74.94 86 SER A C 1
ATOM 675 O O . SER A 1 86 ? 7.744 3.523 -18.010 1.00 74.94 86 SER A O 1
ATOM 677 N N . SER A 1 87 ? 6.557 1.673 -18.482 1.00 74.31 87 SER A N 1
ATOM 678 C CA . SER A 1 87 ? 7.157 1.442 -19.802 1.00 74.31 87 SER A CA 1
ATOM 679 C C . SER A 1 87 ? 6.713 2.456 -20.865 1.00 74.31 87 SER A C 1
ATOM 681 O O . SER A 1 87 ? 7.517 2.897 -21.684 1.00 74.31 87 SER A O 1
ATOM 683 N N . LYS A 1 88 ? 5.432 2.848 -20.861 1.00 77.31 88 LYS A N 1
ATOM 684 C CA . LYS A 1 88 ? 4.825 3.627 -21.956 1.00 77.31 88 LYS A CA 1
ATOM 685 C C . LYS A 1 88 ? 4.649 5.114 -21.618 1.00 77.31 88 LYS A C 1
ATOM 687 O O . LYS A 1 88 ? 4.660 5.949 -22.517 1.00 77.31 88 LYS A O 1
ATOM 692 N N . TRP A 1 89 ? 4.512 5.457 -20.334 1.00 81.69 89 TRP A N 1
ATOM 693 C CA . TRP A 1 89 ? 4.205 6.806 -19.843 1.00 81.69 89 TRP A CA 1
ATOM 694 C C . TRP A 1 89 ? 4.930 7.105 -18.512 1.00 81.69 89 TRP A C 1
ATOM 696 O O . TRP A 1 89 ? 4.295 7.212 -17.457 1.00 81.69 89 TRP A O 1
ATOM 706 N N . PRO A 1 90 ? 6.257 7.326 -18.526 1.00 78.06 90 PRO A N 1
ATOM 707 C CA . PRO A 1 90 ? 7.065 7.427 -17.304 1.00 78.06 90 PRO A CA 1
ATOM 708 C C . PRO A 1 90 ? 6.684 8.609 -16.392 1.00 78.06 90 PRO A C 1
ATOM 710 O O . PRO A 1 90 ? 6.845 8.536 -15.173 1.00 78.06 90 PRO A O 1
ATOM 713 N N . LYS A 1 91 ? 6.144 9.705 -16.948 1.00 83.00 91 LYS A N 1
ATOM 714 C CA . LYS A 1 91 ? 5.632 10.841 -16.154 1.00 83.00 91 LYS A CA 1
ATOM 715 C C . LYS A 1 91 ? 4.368 10.469 -15.372 1.00 83.00 91 LYS A C 1
ATOM 717 O O . LYS A 1 91 ? 4.272 10.786 -14.189 1.00 83.00 91 LYS A O 1
ATOM 722 N N . ALA A 1 92 ? 3.436 9.762 -16.014 1.00 78.06 92 ALA A N 1
ATOM 723 C CA . ALA A 1 92 ? 2.223 9.269 -15.368 1.00 78.06 92 ALA A CA 1
ATOM 724 C C . ALA A 1 92 ? 2.560 8.203 -14.315 1.00 78.06 92 ALA A C 1
ATOM 726 O O . ALA A 1 92 ? 2.021 8.236 -13.214 1.00 78.06 92 ALA A O 1
ATOM 727 N N . ALA A 1 93 ? 3.536 7.335 -14.599 1.00 77.38 93 ALA A N 1
ATOM 728 C CA . ALA A 1 93 ? 4.029 6.356 -13.637 1.00 77.38 93 ALA A CA 1
ATOM 729 C C . ALA A 1 93 ? 4.587 7.009 -12.362 1.00 77.38 93 ALA A C 1
ATOM 731 O O . ALA A 1 93 ? 4.263 6.566 -11.259 1.00 77.38 93 ALA A O 1
ATOM 732 N N . LYS A 1 94 ? 5.374 8.089 -12.487 1.00 82.00 94 LYS A N 1
ATOM 733 C CA . LYS A 1 94 ? 5.868 8.862 -11.332 1.00 82.00 94 LYS A CA 1
ATOM 734 C C . LYS A 1 94 ? 4.737 9.493 -10.523 1.00 82.00 94 LYS A C 1
ATOM 736 O O . LYS A 1 94 ? 4.770 9.418 -9.299 1.00 82.00 94 LYS A O 1
ATOM 741 N N . PHE A 1 95 ? 3.736 10.067 -11.191 1.00 84.25 95 PHE A N 1
ATOM 742 C CA . PHE A 1 95 ? 2.560 10.623 -10.521 1.00 84.25 95 PHE A CA 1
ATOM 743 C C . PHE A 1 95 ? 1.791 9.543 -9.748 1.00 84.25 95 PHE A C 1
ATOM 745 O O . PHE A 1 95 ? 1.532 9.707 -8.562 1.00 84.25 95 PHE A O 1
ATOM 752 N N . CYS A 1 96 ? 1.533 8.391 -10.371 1.00 81.12 96 CYS A N 1
ATOM 753 C CA . CYS A 1 96 ? 0.898 7.247 -9.719 1.00 81.12 96 CYS A CA 1
ATOM 754 C C . CYS A 1 96 ? 1.701 6.727 -8.512 1.00 81.12 96 CYS A C 1
ATOM 756 O O . CYS A 1 96 ? 1.111 6.423 -7.478 1.00 81.12 96 CYS A O 1
ATOM 758 N N . LYS A 1 97 ? 3.039 6.687 -8.602 1.00 80.44 97 LYS A N 1
ATOM 759 C CA . LYS A 1 97 ? 3.924 6.358 -7.468 1.00 80.44 97 LYS A CA 1
ATOM 760 C C . LYS A 1 97 ? 3.763 7.362 -6.324 1.00 80.44 97 LYS A C 1
ATOM 762 O O . LYS A 1 97 ? 3.632 6.955 -5.175 1.00 80.44 97 LYS A O 1
ATOM 767 N N . PHE A 1 98 ? 3.730 8.658 -6.635 1.00 83.75 98 PHE A N 1
ATOM 768 C CA . PHE A 1 98 ? 3.530 9.707 -5.635 1.00 83.75 98 PHE A CA 1
ATOM 769 C C . PHE A 1 98 ? 2.160 9.583 -4.954 1.00 83.75 98 PHE A C 1
ATOM 771 O O . PHE A 1 98 ? 2.096 9.528 -3.730 1.00 83.75 98 PHE A O 1
ATOM 778 N N . CYS A 1 99 ? 1.083 9.430 -5.732 1.00 83.38 99 CYS A N 1
ATOM 779 C CA . CYS A 1 99 ? -0.262 9.200 -5.202 1.00 83.38 99 CYS A CA 1
ATOM 780 C C . CYS A 1 99 ? -0.326 7.956 -4.311 1.00 83.38 99 CYS A C 1
ATOM 782 O O . CYS A 1 99 ? -0.925 8.009 -3.241 1.00 83.38 99 CYS A O 1
ATOM 784 N N . SER A 1 100 ? 0.325 6.861 -4.713 1.00 83.25 100 SER A N 1
ATOM 785 C CA . SER A 1 100 ? 0.365 5.626 -3.927 1.00 83.25 100 SER A CA 1
ATOM 786 C C . SER A 1 100 ? 0.966 5.848 -2.542 1.00 83.25 100 SER A C 1
ATOM 788 O O . SER A 1 100 ? 0.372 5.434 -1.543 1.00 83.25 100 SER A O 1
ATOM 790 N N . ILE A 1 101 ? 2.088 6.570 -2.471 1.00 83.25 101 ILE A N 1
ATOM 791 C CA . ILE A 1 101 ? 2.739 6.928 -1.207 1.00 83.25 101 ILE A CA 1
ATOM 792 C C . ILE A 1 101 ? 1.825 7.828 -0.371 1.00 83.25 101 ILE A C 1
ATOM 794 O O . ILE A 1 101 ? 1.629 7.552 0.809 1.00 83.25 101 ILE A O 1
ATOM 798 N N . THR A 1 102 ? 1.227 8.867 -0.963 1.00 83.31 102 THR A N 1
ATOM 799 C CA . THR A 1 102 ? 0.315 9.771 -0.243 1.00 83.31 102 THR A CA 1
ATOM 800 C C . THR A 1 102 ? -0.859 9.012 0.369 1.00 83.31 102 THR A C 1
ATOM 802 O O . THR A 1 102 ? -1.129 9.165 1.557 1.00 83.31 102 THR A O 1
ATOM 805 N N . TYR A 1 103 ? -1.514 8.143 -0.403 1.00 86.19 103 TYR A N 1
ATOM 806 C CA . TYR A 1 103 ? -2.627 7.335 0.090 1.00 86.19 103 TYR A CA 1
ATOM 807 C C . TYR A 1 103 ? -2.200 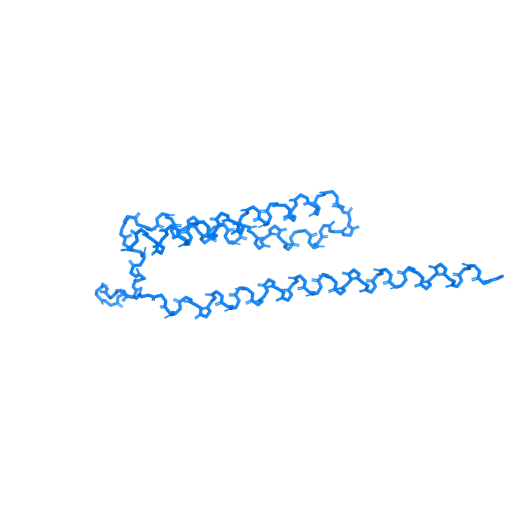6.341 1.178 1.00 86.19 103 TYR A C 1
ATOM 809 O O . TYR A 1 103 ? -2.942 6.137 2.137 1.00 86.19 103 TYR A O 1
ATOM 817 N N . LEU A 1 104 ? -0.995 5.768 1.084 1.00 84.56 104 LEU A N 1
ATOM 818 C CA . LEU A 1 104 ? -0.462 4.886 2.124 1.00 84.56 104 LEU A CA 1
ATOM 819 C C . LEU A 1 104 ? -0.235 5.645 3.439 1.00 84.56 104 LEU A C 1
ATOM 821 O O . LEU A 1 104 ? -0.629 5.170 4.500 1.00 84.56 104 LEU A O 1
ATOM 825 N N . VAL A 1 105 ? 0.350 6.845 3.368 1.00 85.94 105 VAL A N 1
ATOM 826 C CA . VAL A 1 105 ? 0.563 7.714 4.536 1.00 85.94 105 VAL A CA 1
ATOM 827 C C . VAL A 1 105 ? -0.774 8.120 5.159 1.00 85.94 105 VAL A C 1
ATOM 829 O O . VAL A 1 105 ? -0.921 8.046 6.378 1.00 85.94 105 VAL A O 1
ATOM 832 N N . SER A 1 106 ? -1.775 8.479 4.347 1.00 83.81 106 SER A N 1
ATOM 833 C CA . SER A 1 106 ? -3.128 8.775 4.836 1.00 83.81 106 SER A CA 1
ATOM 834 C C . SER A 1 106 ? -3.770 7.571 5.526 1.00 83.81 106 SER A C 1
ATOM 836 O O . SER A 1 106 ? -4.339 7.730 6.601 1.00 83.81 106 SER A O 1
ATOM 838 N N . ALA A 1 107 ? -3.622 6.362 4.975 1.00 82.69 107 ALA A N 1
ATOM 839 C CA . ALA A 1 107 ? -4.107 5.145 5.620 1.00 82.69 107 ALA A CA 1
ATOM 840 C C . ALA A 1 107 ? -3.402 4.885 6.962 1.00 82.69 107 ALA A C 1
ATOM 842 O O . ALA A 1 107 ? -4.058 4.589 7.959 1.00 82.69 107 ALA A O 1
ATOM 843 N N . MET A 1 108 ? -2.078 5.053 7.031 1.00 81.56 108 MET A N 1
ATOM 844 C CA . MET A 1 108 ? -1.341 4.910 8.291 1.00 81.56 108 MET A CA 1
ATOM 845 C C . MET A 1 108 ? -1.776 5.943 9.336 1.00 81.56 108 MET A C 1
ATOM 847 O O . MET A 1 108 ? -1.913 5.595 10.508 1.00 81.56 108 MET A O 1
ATOM 851 N N . ALA A 1 109 ? -2.040 7.186 8.927 1.00 83.38 109 ALA A N 1
ATOM 852 C CA . ALA A 1 109 ? -2.549 8.228 9.813 1.00 83.38 109 ALA A CA 1
ATOM 853 C C . ALA A 1 109 ? -3.940 7.875 10.363 1.00 83.38 109 ALA A C 1
ATOM 855 O O . ALA A 1 109 ? -4.164 7.993 11.565 1.00 83.38 109 ALA A O 1
ATOM 856 N N . SER A 1 110 ? -4.846 7.374 9.516 1.00 78.19 110 SER A N 1
ATOM 857 C CA . SER A 1 110 ? -6.168 6.899 9.947 1.00 78.19 110 SER A CA 1
ATOM 858 C C . SER A 1 110 ? -6.071 5.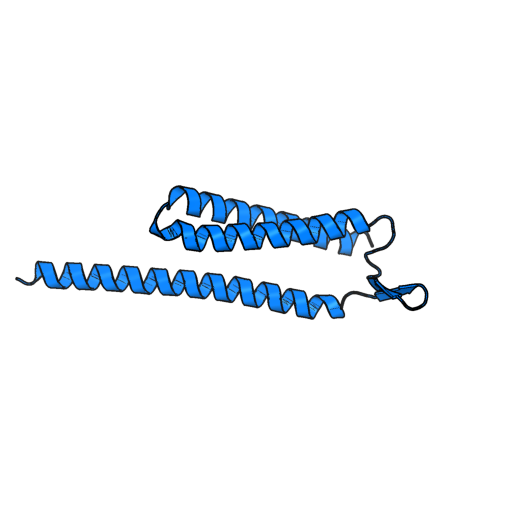711 10.907 1.00 78.19 110 SER A C 1
ATOM 860 O O . SER A 1 110 ? -6.757 5.697 11.923 1.00 78.19 110 SER A O 1
ATOM 862 N N . ALA A 1 111 ? -5.186 4.747 10.633 1.00 74.25 111 ALA A N 1
ATOM 863 C CA . ALA A 1 111 ? -4.955 3.610 11.521 1.00 74.25 111 ALA A CA 1
ATOM 864 C C . ALA A 1 111 ? -4.405 4.063 12.881 1.00 74.25 111 ALA A C 1
ATOM 866 O O . ALA A 1 111 ? -4.920 3.667 13.921 1.00 74.25 111 ALA A O 1
ATOM 867 N N . THR A 1 112 ? -3.400 4.942 12.871 1.00 78.75 112 THR A N 1
ATOM 868 C CA . THR A 1 112 ? -2.800 5.529 14.078 1.00 78.75 112 THR A CA 1
ATOM 869 C C . THR A 1 112 ? -3.853 6.271 14.893 1.00 78.75 112 THR A C 1
ATOM 871 O O . THR A 1 112 ? -3.985 6.033 16.088 1.00 78.75 112 THR A O 1
ATOM 874 N N . TYR A 1 113 ? -4.661 7.112 14.246 1.00 75.38 113 TYR A N 1
ATOM 875 C CA . TYR A 1 113 ? -5.760 7.810 14.902 1.00 75.38 113 TYR A CA 1
ATOM 876 C C . TYR A 1 113 ? -6.718 6.826 15.585 1.00 75.38 113 TYR A C 1
ATOM 878 O O . TYR A 1 113 ? -7.002 6.983 16.766 1.00 75.38 113 TYR A O 1
ATOM 886 N N . CYS A 1 114 ? -7.133 5.760 14.895 1.00 68.06 114 CYS A N 1
ATOM 887 C CA . CYS A 1 114 ? -7.980 4.730 15.494 1.00 68.06 114 CYS A CA 1
ATOM 888 C C . CYS A 1 114 ? -7.328 4.012 16.687 1.00 68.06 114 CYS A C 1
ATOM 890 O O . CYS A 1 114 ? -8.044 3.650 17.607 1.00 68.06 114 CYS A O 1
ATOM 892 N N . PHE A 1 115 ? -6.008 3.801 16.703 1.00 69.06 115 PHE A N 1
ATOM 893 C CA . PHE A 1 115 ? -5.328 3.126 17.818 1.00 69.06 115 PHE A CA 1
ATOM 894 C C . PHE A 1 115 ? -5.104 4.013 19.048 1.00 69.06 115 PHE A C 1
ATOM 896 O O . PHE A 1 115 ? -5.103 3.492 20.155 1.00 69.06 115 PHE A O 1
ATOM 903 N N . PHE A 1 116 ? -4.876 5.317 18.869 1.00 69.75 116 PHE A N 1
ATOM 904 C CA . PHE A 1 116 ? -4.573 6.238 19.976 1.00 69.75 116 PHE A CA 1
ATOM 905 C C . PHE A 1 116 ? -5.805 6.963 20.541 1.00 69.75 116 PHE A C 1
ATOM 907 O O . PHE A 1 116 ? -5.720 7.511 21.637 1.00 69.75 116 PHE A O 1
ATOM 914 N N . TYR A 1 117 ? -6.919 7.003 19.801 1.00 62.16 117 TYR A N 1
ATOM 915 C CA . TYR A 1 117 ? -8.186 7.617 20.237 1.00 62.16 117 TYR A CA 1
ATOM 916 C C . TYR A 1 117 ? -9.282 6.599 20.620 1.00 62.16 117 TYR A C 1
ATOM 918 O O . TYR A 1 117 ? -10.398 7.015 20.933 1.00 62.16 117 TYR A O 1
ATOM 926 N N . VAL A 1 118 ? -8.983 5.293 20.597 1.00 51.97 118 VAL A N 1
ATOM 927 C CA . VAL A 1 118 ? -9.770 4.234 21.270 1.00 51.97 118 VAL A CA 1
ATOM 928 C C . VAL A 1 118 ? -9.192 3.989 22.652 1.00 51.97 118 VAL A C 1
ATOM 930 O O . VAL A 1 118 ? -10.004 3.870 23.595 1.00 51.97 118 VAL A O 1
#

Foldseek 3Di:
DVVVVVVVVVVVVVVVVLVVVLVVLVVVLVVVVVVVVVCVVVQDWDDDDPDTDRPCVDVVRVVLVVLLVVLSVLLVVLQVVLSVCVPPPVPSSVVSNVSSVVSNVSSVVSVVCSVVVD

Organism: Nicotiana attenuata (NCBI:txid49451)

Sequence (118 aa):
MEGKTLLKQRGQLMLLTSIEEDQLTAAKIVTVTSGLATLLPLLPYKYIGENRVLVFISKEMQSIFHAFVVFLMLSFATSFSSLYLSSKWPKAAKFCKFCSITYLVSAMASATYCFFYV